Protein AF-X1UAN4-F1 (afdb_monomer_lite)

Radius of gyration: 24.82 Å; chains: 1; bounding box: 58×33×82 Å

Structure (mmCIF, N/CA/C/O backbone):
data_AF-X1UAN4-F1
#
_entry.id   AF-X1UAN4-F1
#
loop_
_atom_site.group_PDB
_atom_site.id
_atom_site.type_symbol
_atom_site.label_atom_id
_atom_site.label_alt_id
_atom_site.label_comp_id
_atom_site.label_asym_id
_atom_site.label_entity_id
_atom_site.label_seq_id
_atom_site.pdbx_PDB_ins_code
_atom_site.Cartn_x
_atom_site.Cartn_y
_atom_site.Cartn_z
_atom_site.occupancy
_atom_site.B_iso_or_equiv
_atom_site.auth_seq_id
_atom_site.auth_comp_id
_atom_site.auth_asym_id
_atom_site.auth_atom_id
_atom_site.pdbx_PDB_model_num
ATOM 1 N N . MET A 1 1 ? 28.404 -13.719 -55.084 1.00 49.31 1 MET A N 1
ATOM 2 C CA . MET A 1 1 ? 27.853 -13.159 -53.829 1.00 49.31 1 MET A CA 1
ATOM 3 C C . MET A 1 1 ? 27.139 -11.864 -54.162 1.00 49.31 1 MET A C 1
ATOM 5 O O . MET A 1 1 ? 27.780 -10.972 -54.701 1.00 49.31 1 MET A O 1
ATOM 9 N N . LYS A 1 2 ? 25.824 -11.769 -53.924 1.00 57.34 2 LYS A N 1
ATOM 10 C CA . LYS A 1 2 ? 25.128 -10.478 -54.009 1.00 57.34 2 LYS A CA 1
ATOM 11 C C . LYS A 1 2 ? 25.763 -9.581 -52.943 1.00 57.34 2 LYS A C 1
ATOM 13 O O . LYS A 1 2 ? 25.776 -9.973 -51.780 1.00 57.34 2 LYS A O 1
ATOM 18 N N . LEU A 1 3 ? 26.373 -8.474 -53.370 1.00 62.84 3 LEU A N 1
ATOM 19 C CA . LEU A 1 3 ? 26.945 -7.443 -52.498 1.00 62.84 3 LEU A CA 1
ATOM 20 C C . LEU A 1 3 ? 25.956 -7.150 -51.352 1.00 62.84 3 LEU A C 1
ATOM 22 O O . LEU A 1 3 ? 24.748 -7.189 -51.623 1.00 62.84 3 LEU A O 1
ATOM 26 N N . PRO A 1 4 ? 26.405 -6.868 -50.109 1.00 64.00 4 PRO A N 1
ATOM 27 C CA . PRO A 1 4 ? 25.492 -6.334 -49.098 1.00 64.00 4 PRO A CA 1
ATOM 28 C C . PRO A 1 4 ? 24.754 -5.170 -49.757 1.00 64.00 4 PRO A C 1
ATOM 30 O O . PRO A 1 4 ? 25.405 -4.312 -50.366 1.00 64.00 4 PRO A O 1
ATOM 33 N N . LYS A 1 5 ? 23.411 -5.200 -49.785 1.00 75.12 5 LYS A N 1
ATOM 34 C CA . LYS A 1 5 ? 22.683 -4.163 -50.522 1.00 75.12 5 LYS A CA 1
ATOM 35 C C . LYS A 1 5 ? 23.107 -2.846 -49.869 1.00 75.12 5 LYS A C 1
ATOM 37 O O . LYS A 1 5 ? 23.223 -2.761 -48.654 1.00 75.12 5 LYS A O 1
ATOM 42 N N . VAL A 1 6 ? 23.453 -1.846 -50.674 1.00 80.62 6 VAL A N 1
ATOM 43 C CA . VAL A 1 6 ? 24.113 -0.599 -50.228 1.00 80.62 6 VAL A CA 1
ATOM 44 C C . VAL A 1 6 ? 23.411 0.045 -49.018 1.00 80.62 6 VAL A C 1
ATOM 46 O O . VAL A 1 6 ? 24.050 0.657 -48.165 1.00 80.62 6 VAL A O 1
ATOM 49 N N . ARG A 1 7 ? 22.098 -0.171 -48.903 1.00 82.12 7 ARG A N 1
ATOM 50 C CA . ARG A 1 7 ? 21.260 0.194 -47.762 1.00 82.12 7 ARG A CA 1
ATOM 51 C C . ARG A 1 7 ? 21.775 -0.351 -46.420 1.00 82.12 7 ARG A C 1
ATOM 53 O O . ARG A 1 7 ? 21.828 0.407 -45.464 1.00 82.12 7 ARG A O 1
ATOM 60 N N . GLU A 1 8 ? 22.177 -1.611 -46.335 1.00 88.94 8 GLU A N 1
ATOM 61 C CA . GLU A 1 8 ? 22.648 -2.268 -45.112 1.00 88.94 8 GLU A CA 1
ATOM 62 C C . GLU A 1 8 ? 23.945 -1.626 -44.611 1.00 88.94 8 GLU A C 1
ATOM 64 O O . GLU A 1 8 ? 24.097 -1.389 -43.415 1.00 88.94 8 GLU A O 1
ATOM 69 N N . LEU A 1 9 ? 24.852 -1.278 -45.530 1.00 88.00 9 LEU A N 1
ATOM 70 C CA . LEU A 1 9 ? 26.097 -0.589 -45.193 1.00 88.00 9 LEU A CA 1
ATOM 71 C C . LEU A 1 9 ? 25.825 0.840 -44.695 1.00 88.00 9 LEU A C 1
ATOM 73 O O . LEU A 1 9 ? 26.432 1.290 -43.727 1.00 88.00 9 LEU A O 1
ATOM 77 N N . ILE A 1 10 ? 24.878 1.538 -45.331 1.00 89.56 10 ILE A N 1
ATOM 78 C CA . ILE A 1 10 ? 24.443 2.878 -44.920 1.00 89.56 10 ILE A CA 1
ATOM 79 C C . ILE A 1 10 ? 23.826 2.847 -43.517 1.00 89.56 10 ILE A C 1
ATOM 81 O O . ILE A 1 10 ? 24.158 3.692 -42.688 1.00 89.56 10 ILE A O 1
ATOM 85 N N . GLU A 1 11 ? 22.949 1.885 -43.227 1.00 89.75 11 GLU A N 1
ATOM 86 C CA . GLU A 1 11 ? 22.344 1.757 -41.898 1.00 89.75 11 GLU A CA 1
ATOM 87 C C . GLU A 1 11 ? 23.377 1.353 -40.837 1.00 89.75 11 GLU A C 1
ATOM 89 O O . GLU A 1 11 ? 23.348 1.894 -39.735 1.00 89.75 11 GLU A O 1
ATOM 94 N N . ALA A 1 12 ? 24.352 0.502 -41.176 1.00 89.31 12 ALA A N 1
ATOM 95 C CA . ALA A 1 12 ? 25.452 0.165 -40.272 1.00 89.31 12 ALA A CA 1
ATOM 96 C C . ALA A 1 12 ? 26.284 1.401 -39.888 1.00 89.31 12 ALA A C 1
ATOM 98 O O . ALA A 1 12 ? 26.552 1.624 -38.707 1.00 89.31 12 ALA A O 1
ATOM 99 N N . ILE A 1 13 ? 26.631 2.248 -40.865 1.00 91.75 13 ILE A N 1
ATOM 100 C CA . ILE A 1 13 ? 27.364 3.498 -40.614 1.00 91.75 13 ILE A CA 1
ATOM 101 C C . ILE A 1 13 ? 26.517 4.469 -39.775 1.00 91.75 13 ILE A C 1
ATOM 103 O O . ILE A 1 13 ? 27.017 5.041 -38.807 1.00 91.75 13 ILE A O 1
ATOM 107 N N . LYS A 1 14 ? 25.224 4.636 -40.089 1.00 90.06 14 LYS A N 1
ATOM 108 C CA . LYS A 1 14 ? 24.318 5.501 -39.309 1.00 90.06 14 LYS A CA 1
ATOM 109 C C . LYS A 1 14 ? 24.182 5.044 -37.857 1.00 90.06 14 LYS A C 1
ATOM 111 O O . LYS A 1 14 ? 24.215 5.886 -36.960 1.00 90.06 14 LYS A O 1
ATOM 116 N N . SER A 1 15 ? 24.029 3.742 -37.624 1.00 90.31 15 SER A N 1
ATOM 117 C CA . SER A 1 15 ? 23.928 3.179 -36.276 1.00 90.31 15 SER A CA 1
ATOM 118 C C . SER A 1 15 ? 25.223 3.347 -35.487 1.00 90.31 15 SER A C 1
ATOM 120 O O . SER A 1 15 ? 25.167 3.654 -34.301 1.00 90.31 15 SER A O 1
ATOM 122 N N . PHE A 1 16 ? 26.385 3.225 -36.138 1.00 90.00 16 PHE A N 1
ATOM 123 C CA . PHE A 1 16 ? 27.673 3.456 -35.481 1.00 90.00 16 PHE A CA 1
ATOM 124 C C . PHE A 1 16 ? 27.826 4.908 -34.998 1.00 90.00 16 PHE A C 1
ATOM 126 O O . PHE A 1 16 ? 28.295 5.142 -33.889 1.00 90.00 16 PHE A O 1
ATOM 133 N N . ILE A 1 17 ? 27.376 5.884 -35.795 1.00 94.19 17 ILE A N 1
ATOM 134 C CA . ILE A 1 17 ? 27.469 7.314 -35.453 1.00 94.19 17 ILE A CA 1
ATOM 135 C C . ILE A 1 17 ? 26.458 7.723 -34.369 1.00 94.19 17 ILE A C 1
ATOM 137 O O . ILE A 1 17 ? 26.787 8.532 -33.507 1.00 94.19 17 ILE A O 1
ATOM 141 N N . LYS A 1 18 ? 25.226 7.192 -34.395 1.00 89.31 18 LYS A N 1
ATOM 142 C CA . LYS A 1 18 ? 24.176 7.555 -33.420 1.00 89.31 18 LYS A CA 1
ATOM 143 C C . LYS A 1 18 ? 24.434 7.035 -32.001 1.00 89.31 18 LYS A C 1
ATOM 145 O O . LYS A 1 18 ? 23.809 7.529 -31.067 1.00 89.31 18 LYS A O 1
ATOM 150 N N . GLY A 1 19 ? 25.349 6.080 -31.840 1.00 86.56 19 GLY A N 1
ATOM 151 C CA . GLY A 1 19 ? 25.615 5.438 -30.558 1.00 86.56 19 GLY A CA 1
ATOM 152 C C . GLY A 1 19 ? 24.525 4.436 -30.151 1.00 86.56 19 GLY A C 1
ATOM 153 O O . GLY A 1 19 ? 23.554 4.216 -30.882 1.00 86.56 19 GLY A O 1
ATOM 154 N N . PRO A 1 20 ? 24.697 3.770 -28.998 1.00 88.19 20 PRO A N 1
ATOM 155 C CA . PRO A 1 20 ? 23.779 2.736 -28.542 1.00 88.19 20 PRO A CA 1
ATOM 156 C C . PRO A 1 20 ? 22.467 3.332 -28.014 1.00 88.19 20 PRO A C 1
ATOM 158 O O . PRO A 1 20 ? 22.453 4.373 -27.366 1.00 88.19 20 PRO A O 1
ATOM 161 N N . TYR A 1 21 ? 21.362 2.618 -28.233 1.00 89.25 21 TYR A N 1
ATOM 162 C CA . TYR A 1 21 ? 20.041 2.961 -27.686 1.00 89.25 21 TYR A CA 1
ATOM 163 C C . TYR A 1 21 ? 19.899 2.631 -26.182 1.00 89.25 21 TYR A C 1
ATOM 165 O O . TYR A 1 21 ? 18.896 2.956 -25.555 1.00 89.25 21 TYR A O 1
ATOM 173 N N . THR A 1 22 ? 20.879 1.944 -25.593 1.00 90.94 22 THR A N 1
ATOM 174 C CA . THR A 1 22 ? 20.830 1.457 -24.209 1.00 90.94 22 THR A CA 1
ATOM 175 C C . THR A 1 22 ? 20.866 2.596 -23.193 1.00 90.94 22 THR A C 1
ATOM 177 O O . THR A 1 22 ? 21.612 3.561 -23.358 1.00 90.94 22 THR A O 1
ATOM 180 N N . SER A 1 23 ? 20.136 2.439 -22.088 1.00 89.81 23 SER A N 1
ATOM 181 C CA . SER A 1 23 ? 20.310 3.287 -20.907 1.00 89.81 23 SER A CA 1
ATOM 182 C C . SER A 1 23 ? 21.621 2.954 -20.181 1.00 89.81 23 SER A C 1
ATOM 184 O O . SER A 1 23 ? 22.236 1.911 -20.405 1.00 89.81 23 SER A O 1
ATOM 186 N N . LYS A 1 24 ? 22.056 3.844 -19.285 1.00 91.88 24 LYS A N 1
ATOM 187 C CA . LYS A 1 24 ? 23.245 3.642 -18.439 1.00 91.88 24 LYS A CA 1
ATOM 188 C C . LYS A 1 24 ? 22.953 2.848 -17.158 1.00 91.88 24 LYS A C 1
ATOM 190 O O . LYS A 1 24 ? 23.762 2.874 -16.231 1.00 91.88 24 LYS A O 1
ATOM 195 N N . PHE A 1 25 ? 21.811 2.171 -17.071 1.00 91.12 25 PHE A N 1
ATOM 196 C CA . PHE A 1 25 ?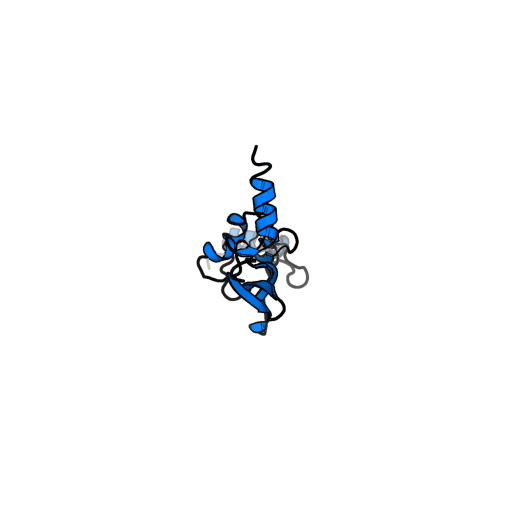 21.478 1.339 -15.918 1.00 91.12 25 PHE A CA 1
ATOM 197 C C . PHE A 1 25 ? 22.530 0.221 -15.754 1.00 91.12 25 PHE A C 1
ATOM 199 O O . PHE A 1 25 ? 22.923 -0.371 -16.763 1.00 91.12 25 PHE A O 1
ATOM 206 N N . PRO A 1 26 ? 23.033 -0.074 -14.539 1.00 92.25 26 PRO A N 1
ATOM 207 C CA . PRO A 1 26 ? 22.602 0.416 -13.221 1.00 92.25 26 PRO A CA 1
ATOM 208 C C . PRO A 1 26 ? 23.345 1.662 -12.700 1.00 92.25 26 PRO A C 1
ATOM 210 O O . PRO A 1 26 ? 23.124 2.076 -11.568 1.00 92.25 26 PRO A O 1
ATOM 213 N N . LYS A 1 27 ? 24.247 2.274 -13.483 1.00 94.19 27 LYS A N 1
ATOM 214 C CA . LYS A 1 27 ? 25.015 3.454 -13.040 1.00 94.19 27 LYS A CA 1
ATOM 215 C C . LYS A 1 27 ? 24.135 4.695 -12.861 1.00 94.19 27 LYS A C 1
ATOM 217 O O . LYS A 1 27 ? 24.381 5.489 -11.960 1.00 94.19 27 LYS A O 1
ATOM 222 N N . GLU A 1 28 ? 23.155 4.876 -13.740 1.00 92.00 28 GLU A N 1
ATOM 223 C CA . GLU A 1 28 ? 22.119 5.904 -13.615 1.00 92.00 28 GLU A CA 1
ATOM 224 C C . GLU A 1 28 ? 20.759 5.200 -13.451 1.00 92.00 28 GLU A C 1
ATOM 226 O O . GLU A 1 28 ? 20.458 4.306 -14.254 1.00 92.00 28 GLU A O 1
ATOM 231 N N . PRO A 1 29 ? 19.954 5.553 -12.428 1.00 89.62 29 PRO A N 1
ATOM 232 C CA . PRO A 1 29 ? 18.659 4.923 -12.203 1.00 89.62 29 PRO A CA 1
ATOM 233 C C . PRO A 1 29 ? 17.672 5.301 -13.308 1.00 89.62 29 PRO A C 1
ATOM 235 O O . PRO A 1 29 ? 17.729 6.393 -13.882 1.00 89.62 29 PRO A O 1
ATOM 238 N N . HIS A 1 30 ? 16.738 4.400 -13.600 1.00 89.62 30 HIS A N 1
ATOM 239 C CA . HIS A 1 30 ? 15.655 4.701 -14.526 1.00 89.62 30 HIS A CA 1
ATOM 240 C C . HIS A 1 30 ? 14.540 5.488 -13.824 1.00 89.62 30 HIS A C 1
ATOM 242 O O . HIS A 1 30 ? 13.984 5.049 -12.819 1.00 89.62 30 HIS A O 1
ATOM 248 N N . THR A 1 31 ? 14.181 6.643 -14.383 1.00 91.06 31 THR A N 1
ATOM 249 C CA . THR A 1 31 ? 13.012 7.416 -13.952 1.00 91.06 31 THR A CA 1
ATOM 250 C C . THR A 1 31 ? 11.754 6.863 -14.615 1.00 91.06 31 THR A C 1
ATOM 252 O O . THR A 1 31 ? 11.565 7.042 -15.822 1.00 91.06 31 THR A O 1
ATOM 255 N N . ALA A 1 32 ? 10.892 6.212 -13.832 1.00 92.25 32 ALA A N 1
ATOM 256 C CA . ALA A 1 32 ? 9.599 5.745 -14.319 1.00 92.25 32 ALA A CA 1
ATOM 257 C C . ALA A 1 32 ? 8.693 6.925 -14.723 1.00 92.25 32 ALA A C 1
ATOM 259 O O . ALA A 1 32 ? 8.864 8.062 -14.274 1.00 92.25 32 ALA A O 1
ATOM 260 N N . HIS A 1 33 ? 7.716 6.657 -15.590 1.00 94.25 33 HIS A N 1
ATOM 261 C CA . HIS A 1 33 ? 6.720 7.654 -15.983 1.00 94.25 33 HIS A CA 1
ATOM 262 C C . HIS A 1 33 ? 5.876 8.090 -14.763 1.00 94.25 33 HIS A C 1
ATOM 264 O O . HIS A 1 33 ? 5.583 7.243 -13.927 1.00 94.25 33 HIS A O 1
ATOM 270 N N . PRO A 1 34 ? 5.390 9.345 -14.664 1.00 92.50 34 PRO A N 1
ATOM 271 C CA . PRO A 1 34 ? 4.620 9.811 -13.499 1.00 92.50 34 PRO A CA 1
ATOM 272 C C . PRO A 1 34 ? 3.349 9.015 -13.157 1.00 92.50 34 PRO A C 1
ATOM 274 O O . PRO A 1 34 ? 2.898 9.057 -12.021 1.00 92.50 34 PRO A O 1
ATOM 277 N N . ASN A 1 35 ? 2.776 8.318 -14.143 1.00 92.50 35 ASN A N 1
ATOM 278 C CA . ASN A 1 35 ? 1.586 7.465 -13.994 1.00 92.50 35 ASN A CA 1
ATOM 279 C C . ASN A 1 35 ? 1.938 5.967 -13.946 1.00 92.50 35 ASN A C 1
ATOM 281 O O . ASN A 1 35 ? 1.108 5.122 -14.288 1.00 92.50 35 ASN A O 1
ATOM 285 N N . PHE A 1 36 ? 3.195 5.637 -13.657 1.00 95.44 36 PHE A N 1
ATOM 286 C CA . PHE A 1 36 ? 3.617 4.257 -13.487 1.00 95.44 36 PHE A CA 1
ATOM 287 C C . PHE A 1 36 ? 2.916 3.635 -12.274 1.00 95.44 36 PHE A C 1
ATOM 289 O O . PHE A 1 36 ? 2.545 4.325 -11.329 1.00 95.44 36 PHE A O 1
ATOM 296 N N . ARG A 1 37 ? 2.700 2.320 -12.331 1.00 96.00 37 ARG A N 1
ATOM 297 C CA . ARG A 1 37 ? 2.042 1.557 -11.270 1.00 96.00 37 ARG A CA 1
ATOM 298 C C . ARG A 1 37 ? 3.085 0.710 -10.548 1.00 96.00 37 ARG A C 1
ATOM 300 O O . ARG A 1 37 ? 3.289 -0.444 -10.915 1.00 96.00 37 ARG A O 1
ATOM 307 N N . GLY A 1 38 ? 3.790 1.322 -9.601 1.00 94.88 38 GLY A N 1
ATOM 308 C CA . GLY A 1 38 ? 4.781 0.665 -8.749 1.00 94.88 38 GLY A CA 1
ATOM 309 C C . GLY A 1 38 ? 4.189 0.184 -7.431 1.00 94.88 38 GLY A C 1
ATOM 310 O O . GLY A 1 38 ? 2.993 -0.101 -7.350 1.00 94.88 38 GLY A O 1
ATOM 311 N N . GLN A 1 39 ? 5.028 0.092 -6.400 1.00 95.25 39 GLN A N 1
ATOM 312 C CA . GLN A 1 39 ? 4.611 -0.310 -5.057 1.00 95.25 39 GLN A CA 1
ATOM 313 C C . GLN A 1 39 ? 3.420 0.536 -4.566 1.00 95.25 39 GLN A C 1
ATOM 315 O O . GLN A 1 39 ? 3.491 1.764 -4.562 1.00 95.25 39 GLN A O 1
ATOM 320 N N . PRO A 1 40 ? 2.301 -0.087 -4.163 1.00 95.81 40 PRO A N 1
ATOM 321 C CA . PRO A 1 40 ? 1.242 0.607 -3.449 1.00 95.81 40 PRO A CA 1
ATOM 322 C C . PRO A 1 40 ? 1.739 1.027 -2.067 1.00 95.81 40 PRO A C 1
ATOM 324 O O . PRO A 1 40 ? 2.043 0.156 -1.263 1.00 95.81 40 PRO A O 1
ATOM 327 N N . GLU A 1 41 ? 1.761 2.328 -1.798 1.00 95.44 41 GLU A N 1
ATOM 328 C CA . GLU A 1 41 ? 2.177 2.909 -0.521 1.00 95.44 41 GLU A CA 1
ATOM 329 C C . GLU A 1 41 ? 0.970 3.448 0.254 1.00 95.44 41 GLU A C 1
ATOM 331 O O . GLU A 1 41 ? 0.107 4.149 -0.298 1.00 95.44 41 GLU A O 1
ATOM 336 N N . PHE A 1 42 ? 0.905 3.155 1.552 1.00 96.25 42 PHE A N 1
ATOM 337 C CA . PHE A 1 42 ? -0.116 3.706 2.438 1.00 96.25 42 PHE A CA 1
ATOM 338 C C . PHE A 1 42 ? 0.271 5.092 2.952 1.00 96.25 42 PHE A C 1
ATOM 340 O O . PHE A 1 42 ? 1.371 5.327 3.446 1.00 96.25 42 PHE A O 1
ATOM 347 N N . ASN A 1 43 ? -0.691 6.014 2.948 1.00 96.06 43 ASN A N 1
ATOM 348 C CA . ASN A 1 43 ? -0.526 7.303 3.606 1.00 96.06 43 ASN A CA 1
ATOM 349 C C . ASN A 1 43 ? -1.160 7.267 5.004 1.00 96.06 43 ASN A C 1
ATOM 351 O O . ASN A 1 43 ? -2.388 7.219 5.129 1.00 96.06 43 ASN A O 1
ATOM 355 N N . GLN A 1 44 ? -0.330 7.331 6.050 1.00 93.69 44 GLN A N 1
ATOM 356 C CA . GLN A 1 44 ? -0.783 7.260 7.443 1.00 93.69 44 GLN A CA 1
ATOM 357 C C . GLN A 1 44 ? -1.812 8.339 7.796 1.00 93.69 44 GLN A C 1
ATOM 359 O O . GLN A 1 44 ? -2.769 8.047 8.509 1.00 93.69 44 GLN A O 1
ATOM 364 N N . ASP A 1 45 ? -1.662 9.557 7.283 1.00 93.62 45 ASP A N 1
ATOM 365 C CA . ASP A 1 45 ? -2.518 10.689 7.653 1.00 93.62 45 ASP A CA 1
ATOM 366 C C . ASP A 1 45 ? -3.840 10.707 6.880 1.00 93.62 45 ASP A C 1
ATOM 368 O O . ASP A 1 45 ? -4.840 11.250 7.345 1.00 93.62 45 ASP A O 1
ATOM 372 N N . ARG A 1 46 ? -3.856 10.127 5.675 1.00 95.31 46 ARG A N 1
ATOM 373 C CA . ARG A 1 46 ? -5.023 10.140 4.779 1.00 95.31 46 ARG A CA 1
ATOM 374 C C . ARG A 1 46 ? -5.833 8.854 4.825 1.00 95.31 46 ARG A C 1
ATOM 376 O O . ARG A 1 46 ? -7.035 8.892 4.580 1.00 95.31 46 ARG A O 1
ATOM 383 N N . CYS A 1 47 ? -5.208 7.713 5.100 1.00 96.56 47 CYS A N 1
ATOM 384 C CA . CYS A 1 47 ? -5.913 6.441 5.173 1.00 96.56 47 CYS A CA 1
ATOM 385 C C . CYS A 1 47 ? -6.887 6.440 6.357 1.00 96.56 47 CYS A C 1
ATOM 387 O O . CYS A 1 47 ? -6.490 6.666 7.496 1.00 96.56 47 CYS A O 1
ATOM 389 N N . VAL A 1 48 ? -8.158 6.133 6.101 1.00 96.06 48 VAL A N 1
ATOM 390 C CA . VAL A 1 48 ? -9.200 6.089 7.143 1.00 96.06 48 VAL A CA 1
ATOM 391 C C . VAL A 1 48 ? -9.479 4.678 7.669 1.00 96.06 48 VAL A C 1
ATOM 393 O O . VAL A 1 48 ? -10.235 4.515 8.618 1.00 96.06 48 VAL A O 1
ATOM 396 N N . GLY A 1 49 ? -8.880 3.641 7.076 1.00 95.75 49 GLY A N 1
ATOM 397 C CA . GLY A 1 49 ? -9.058 2.251 7.512 1.00 95.75 49 GLY A CA 1
ATOM 398 C C . GLY A 1 49 ? -10.410 1.616 7.146 1.00 95.75 49 GLY A C 1
ATOM 399 O O . GLY A 1 49 ? -10.870 0.700 7.830 1.00 95.75 49 GLY A O 1
ATOM 400 N N . CYS A 1 50 ? -11.053 2.089 6.070 1.00 95.56 50 CYS A N 1
ATOM 401 C CA . CYS A 1 50 ? -12.376 1.627 5.623 1.00 95.56 50 CYS A CA 1
AT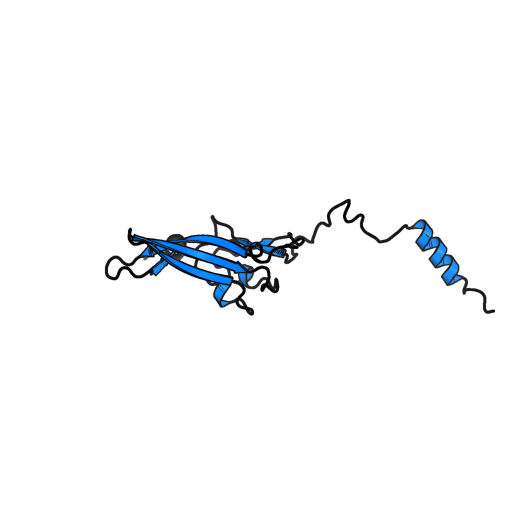OM 402 C C . CYS A 1 50 ? -12.392 0.252 4.933 1.00 95.56 50 CYS A C 1
ATOM 404 O O . CYS A 1 50 ? -13.471 -0.282 4.713 1.00 95.56 50 CYS A O 1
ATOM 406 N N . LEU A 1 51 ? -11.224 -0.301 4.580 1.00 96.12 51 LEU A N 1
ATOM 407 C CA . LEU A 1 51 ? -11.054 -1.588 3.884 1.00 96.12 51 LEU A CA 1
ATOM 408 C C . LEU A 1 51 ? -11.604 -1.676 2.452 1.00 96.12 51 LEU A C 1
ATOM 410 O O . LEU A 1 51 ? -11.538 -2.744 1.853 1.00 96.12 51 LEU A O 1
ATOM 414 N N . ALA A 1 52 ? -12.026 -0.564 1.843 1.00 96.50 52 ALA A N 1
ATOM 415 C CA . ALA A 1 52 ? -12.448 -0.555 0.437 1.00 96.50 52 ALA A CA 1
ATOM 416 C C . ALA A 1 52 ? -11.373 -1.135 -0.504 1.00 96.50 52 ALA A C 1
ATOM 418 O O . ALA A 1 52 ? -11.689 -1.884 -1.420 1.00 96.50 52 ALA A O 1
ATOM 419 N N . CYS A 1 53 ? -10.093 -0.850 -0.243 1.00 96.88 53 CYS A N 1
ATOM 420 C CA . CYS A 1 53 ? -8.976 -1.394 -1.017 1.00 96.88 53 CYS A CA 1
ATOM 421 C C . CYS A 1 53 ? -8.816 -2.921 -0.895 1.00 96.88 53 CYS A C 1
ATOM 423 O O . CYS A 1 53 ? -8.345 -3.542 -1.845 1.00 96.88 53 CYS A O 1
ATOM 425 N N . SER A 1 54 ? -9.195 -3.513 0.243 1.00 96.88 54 SER A N 1
ATOM 426 C CA . SER A 1 54 ? -9.166 -4.966 0.455 1.00 96.88 54 SER A CA 1
ATOM 427 C C . SER A 1 54 ? -10.256 -5.642 -0.375 1.00 96.88 54 SER A C 1
ATOM 429 O O . SER A 1 54 ? -9.961 -6.553 -1.142 1.00 96.88 54 SER A O 1
ATOM 431 N N . GLU A 1 55 ? -11.477 -5.104 -0.324 1.00 97.06 55 GLU A N 1
ATOM 432 C CA . GLU A 1 55 ? -12.643 -5.660 -1.022 1.00 97.06 55 GLU A CA 1
ATOM 433 C C . GLU A 1 55 ? -12.516 -5.621 -2.550 1.00 97.06 55 GLU A C 1
ATOM 435 O O . GLU A 1 55 ? -12.924 -6.556 -3.233 1.00 97.06 55 GLU A O 1
ATOM 440 N N . VAL A 1 56 ? -11.937 -4.554 -3.114 1.00 97.62 56 VAL A N 1
ATOM 441 C CA . VAL A 1 56 ? -11.775 -4.446 -4.576 1.00 97.62 56 VAL A CA 1
ATOM 442 C C . VAL A 1 56 ? -10.575 -5.222 -5.114 1.00 97.62 56 VAL A C 1
ATOM 444 O O . VAL A 1 56 ? -10.395 -5.299 -6.328 1.00 97.62 56 VAL A O 1
ATOM 447 N N . CYS A 1 57 ? -9.706 -5.751 -4.246 1.00 97.69 57 CYS A N 1
ATOM 448 C CA . CYS A 1 57 ? -8.474 -6.388 -4.685 1.00 97.69 57 CYS A CA 1
ATOM 449 C C . CYS A 1 57 ? -8.783 -7.712 -5.411 1.00 97.69 57 CYS A C 1
ATOM 451 O O . CYS A 1 57 ? -9.208 -8.671 -4.766 1.00 97.69 57 CYS A O 1
ATOM 453 N N . PRO A 1 58 ? -8.494 -7.840 -6.721 1.00 97.38 58 PRO A N 1
ATOM 454 C CA . PRO A 1 58 ? -8.888 -9.025 -7.491 1.00 97.38 58 PRO A CA 1
ATOM 455 C C . PRO A 1 58 ? -8.128 -10.298 -7.089 1.00 97.38 58 PRO A C 1
ATOM 457 O O . PRO A 1 58 ? -8.559 -11.402 -7.409 1.00 97.38 58 PRO A O 1
ATOM 460 N N . VAL A 1 59 ? -6.984 -10.144 -6.418 1.00 97.50 59 VAL A N 1
ATOM 461 C CA . VAL A 1 59 ? -6.089 -11.241 -6.016 1.00 97.50 59 VAL A CA 1
ATOM 462 C C . VAL A 1 59 ? -5.976 -11.399 -4.497 1.00 97.50 59 VAL A C 1
ATOM 464 O O . VAL A 1 59 ? -5.216 -12.244 -4.038 1.00 97.50 59 VAL A O 1
ATOM 467 N N . GLY A 1 60 ? -6.695 -10.588 -3.711 1.00 96.50 60 GLY A N 1
ATOM 468 C CA . GLY A 1 60 ? -6.630 -10.643 -2.245 1.00 96.50 60 GLY A CA 1
ATOM 469 C C . GLY A 1 60 ? -5.256 -10.286 -1.658 1.00 96.50 60 GLY A C 1
ATOM 470 O O . GLY A 1 60 ? -4.881 -10.803 -0.613 1.00 96.50 60 GLY A O 1
ATOM 471 N N . ALA A 1 61 ? -4.488 -9.416 -2.322 1.00 97.31 61 ALA A N 1
ATOM 472 C CA . ALA A 1 61 ? -3.170 -8.980 -1.850 1.00 97.31 61 ALA A CA 1
ATOM 473 C C . ALA A 1 61 ? -3.231 -7.972 -0.686 1.00 97.31 61 ALA A C 1
ATOM 475 O O . ALA A 1 61 ? -2.195 -7.651 -0.114 1.00 97.31 61 ALA A O 1
ATOM 476 N N . ILE A 1 62 ? -4.410 -7.447 -0.342 1.00 97.19 62 ILE A N 1
ATOM 477 C CA . ILE A 1 62 ? -4.603 -6.565 0.815 1.00 97.19 62 ILE A CA 1
ATOM 478 C C . ILE A 1 62 ? -5.494 -7.278 1.826 1.00 97.19 62 ILE A C 1
ATOM 480 O O . ILE A 1 62 ? -6.655 -7.556 1.531 1.00 97.19 62 ILE A O 1
ATOM 484 N N . ASP A 1 63 ? -4.965 -7.505 3.021 1.00 95.94 63 ASP A N 1
ATOM 485 C CA . ASP A 1 63 ? -5.644 -8.163 4.136 1.00 95.94 63 ASP A CA 1
ATOM 486 C C . ASP A 1 63 ? -5.668 -7.248 5.369 1.00 95.94 63 ASP A C 1
ATOM 488 O O . ASP A 1 63 ? -5.010 -6.204 5.412 1.00 95.94 63 ASP A O 1
ATOM 492 N N . HIS A 1 64 ? -6.436 -7.616 6.390 1.00 95.69 64 HIS A N 1
ATOM 493 C CA . HIS A 1 64 ? -6.498 -6.874 7.638 1.00 95.69 64 HIS A CA 1
ATOM 494 C C . HIS A 1 64 ? -6.675 -7.775 8.859 1.00 95.69 64 HIS A C 1
ATOM 496 O O . HIS A 1 64 ? -7.236 -8.865 8.799 1.00 95.69 64 HIS A O 1
ATOM 502 N N . LYS A 1 65 ? -6.202 -7.292 10.010 1.00 95.06 65 LYS A N 1
ATOM 503 C CA . LYS A 1 65 ? -6.364 -7.952 11.307 1.00 95.06 65 LYS A CA 1
ATOM 504 C C . LYS A 1 65 ? -6.800 -6.947 12.354 1.00 95.06 65 LYS A C 1
ATOM 506 O O . LYS A 1 65 ? -6.115 -5.951 12.580 1.00 95.06 65 LYS A O 1
ATOM 511 N N . ASP A 1 66 ? -7.901 -7.261 13.022 1.00 94.25 66 ASP A N 1
ATOM 512 C CA . ASP A 1 66 ? -8.395 -6.496 14.159 1.00 94.25 66 ASP A CA 1
ATOM 513 C C . ASP A 1 66 ? -7.898 -7.143 15.450 1.00 94.25 66 ASP A C 1
ATOM 515 O O . ASP A 1 66 ? -8.171 -8.309 15.733 1.00 94.25 66 ASP A O 1
ATOM 519 N N . ILE A 1 67 ? -7.139 -6.377 16.223 1.00 92.69 67 ILE A N 1
ATOM 520 C CA . ILE A 1 67 ? -6.557 -6.786 17.496 1.00 92.69 67 ILE A CA 1
ATOM 521 C C . ILE A 1 67 ? -7.233 -5.964 18.584 1.00 92.69 67 ILE A C 1
ATOM 523 O O . ILE A 1 67 ? -7.243 -4.734 18.524 1.00 92.69 67 ILE A O 1
ATOM 527 N N . VAL A 1 68 ? -7.805 -6.649 19.571 1.00 89.62 68 VAL A N 1
ATOM 528 C CA . VAL A 1 68 ? -8.412 -6.031 20.752 1.00 89.62 68 VAL A CA 1
ATOM 529 C C . VAL A 1 68 ? -7.636 -6.503 21.974 1.00 89.62 68 VAL A C 1
ATOM 531 O O . VAL A 1 68 ? -7.654 -7.687 22.310 1.00 89.62 68 VAL A O 1
ATOM 534 N N . ASP A 1 69 ? -6.942 -5.576 22.624 1.00 86.31 69 ASP A N 1
ATOM 535 C CA . ASP A 1 69 ? -6.210 -5.831 23.856 1.00 86.31 69 ASP A CA 1
ATOM 536 C C . ASP A 1 69 ? -7.164 -5.928 25.051 1.00 86.31 69 ASP A C 1
ATOM 538 O O . ASP A 1 69 ? -8.221 -5.295 25.102 1.00 86.31 69 ASP A O 1
ATOM 542 N N . GLN A 1 70 ? -6.726 -6.642 26.090 1.00 76.25 70 GLN A N 1
ATOM 543 C CA . GLN A 1 70 ? -7.454 -6.766 27.362 1.00 76.25 70 GLN A CA 1
ATOM 544 C C . GLN A 1 70 ? -7.655 -5.416 28.074 1.00 76.25 70 GLN A C 1
ATOM 546 O O . GLN A 1 70 ? -8.580 -5.269 28.867 1.00 76.25 70 GLN A O 1
ATOM 551 N N . ASN A 1 71 ? -6.825 -4.419 27.754 1.00 77.00 71 ASN A N 1
ATOM 552 C CA . ASN A 1 71 ? -6.896 -3.064 28.305 1.00 77.00 71 ASN A CA 1
ATOM 553 C C . ASN A 1 71 ? -7.880 -2.147 27.550 1.00 77.00 71 ASN A C 1
ATOM 555 O O . ASN A 1 71 ? -7.916 -0.949 27.816 1.00 77.00 71 ASN A O 1
ATOM 559 N N . GLY A 1 72 ? -8.647 -2.676 26.587 1.00 75.38 72 GLY A N 1
ATOM 560 C CA . GLY A 1 72 ? -9.622 -1.909 25.802 1.00 75.38 72 GLY A CA 1
ATOM 561 C C . GLY A 1 72 ? -9.028 -1.131 24.622 1.00 75.38 72 GLY A C 1
ATOM 562 O O . GLY A 1 72 ? -9.760 -0.437 23.918 1.00 75.38 72 GLY A O 1
ATOM 563 N N . ASN A 1 73 ? -7.724 -1.264 24.366 1.00 83.62 73 ASN A N 1
ATOM 564 C CA . ASN A 1 73 ? -7.107 -0.734 23.154 1.00 83.62 73 ASN A CA 1
ATOM 565 C C . ASN A 1 73 ? -7.438 -1.653 21.982 1.00 83.62 73 ASN A C 1
ATOM 567 O O . ASN A 1 73 ? -7.163 -2.848 22.031 1.00 83.62 73 ASN A O 1
ATOM 571 N N . ALA A 1 74 ? -8.007 -1.097 20.919 1.00 91.44 74 ALA A N 1
ATOM 572 C CA . ALA A 1 74 ? -8.298 -1.842 19.708 1.00 91.44 74 ALA A CA 1
ATOM 573 C C . ALA A 1 74 ? -7.598 -1.198 18.516 1.00 91.44 74 ALA A C 1
ATOM 575 O O . ALA A 1 74 ? -7.632 0.023 18.336 1.00 91.44 74 ALA A O 1
ATOM 576 N N . LYS A 1 75 ? -6.957 -2.023 17.693 1.00 94.56 75 LYS A N 1
ATOM 577 C CA . LYS A 1 75 ? -6.221 -1.597 16.507 1.00 94.56 75 LYS A CA 1
ATOM 578 C C . LYS A 1 75 ? -6.541 -2.503 15.332 1.00 94.56 75 LYS A C 1
ATOM 580 O O . LYS A 1 75 ? -6.641 -3.715 15.481 1.00 94.56 75 LYS A O 1
ATOM 585 N N . ARG A 1 76 ? -6.644 -1.902 14.156 1.00 95.06 76 ARG A N 1
ATOM 586 C CA . ARG A 1 76 ? -6.698 -2.577 12.866 1.00 95.06 76 ARG A CA 1
ATOM 587 C C . ARG A 1 76 ? -5.343 -2.445 12.198 1.00 95.06 76 ARG A C 1
ATOM 589 O O . ARG A 1 76 ? -4.868 -1.328 12.000 1.00 95.06 76 ARG A O 1
ATOM 596 N N . ILE A 1 77 ? -4.749 -3.571 11.840 1.00 96.06 77 ILE A N 1
ATOM 597 C CA . ILE A 1 77 ? -3.546 -3.632 11.013 1.00 96.06 77 ILE A CA 1
ATOM 598 C C . ILE A 1 77 ? -3.995 -3.998 9.608 1.00 96.06 77 ILE A C 1
ATOM 600 O O . ILE A 1 77 ? -4.554 -5.073 9.418 1.00 96.06 77 ILE A O 1
ATOM 604 N N . ILE A 1 78 ? -3.768 -3.119 8.639 1.00 96.44 78 ILE A N 1
ATOM 605 C CA . ILE A 1 78 ? -3.981 -3.415 7.219 1.00 96.44 78 ILE A CA 1
ATOM 606 C C . ILE A 1 78 ? -2.623 -3.773 6.635 1.00 96.44 78 ILE A C 1
ATOM 608 O O . ILE A 1 78 ? -1.634 -3.096 6.917 1.00 96.44 78 ILE A O 1
ATOM 612 N N . ILE A 1 79 ? -2.577 -4.855 5.868 1.00 96.50 79 ILE A N 1
ATOM 613 C CA . ILE A 1 79 ? -1.358 -5.446 5.328 1.00 96.50 79 ILE A CA 1
ATOM 614 C C . ILE A 1 79 ? -1.514 -5.527 3.815 1.00 96.50 79 ILE A C 1
ATOM 616 O O . ILE A 1 79 ? -2.503 -6.063 3.323 1.00 96.50 79 ILE A O 1
ATOM 620 N N . HIS A 1 80 ? -0.539 -5.009 3.082 1.00 96.62 80 HIS A N 1
ATOM 621 C CA . HIS A 1 80 ? -0.408 -5.196 1.646 1.00 96.62 80 HIS A CA 1
ATOM 622 C C . HIS A 1 80 ? 0.748 -6.159 1.368 1.00 96.62 80 HIS A C 1
ATOM 624 O O . HIS A 1 80 ? 1.868 -5.932 1.815 1.00 96.62 80 HIS A O 1
ATOM 630 N N . TYR A 1 81 ? 0.466 -7.224 0.626 1.00 96.19 81 TYR A N 1
ATOM 631 C CA . TYR A 1 81 ? 1.405 -8.266 0.235 1.00 96.19 81 TYR A CA 1
ATOM 632 C C . TYR A 1 81 ? 1.929 -8.006 -1.182 1.00 96.19 81 TYR A C 1
ATOM 634 O O . TYR A 1 81 ? 1.281 -8.346 -2.177 1.00 96.19 81 TYR A O 1
ATOM 642 N N . THR A 1 82 ? 3.123 -7.421 -1.283 1.00 95.19 82 THR A N 1
ATOM 643 C CA . THR A 1 82 ? 3.772 -7.085 -2.561 1.00 95.19 82 THR A CA 1
ATOM 644 C C . THR A 1 82 ? 4.062 -8.318 -3.415 1.00 95.19 82 THR A C 1
ATOM 646 O O . THR A 1 82 ? 4.011 -8.237 -4.637 1.00 95.19 82 THR A O 1
ATOM 649 N N . ASP A 1 83 ? 4.319 -9.474 -2.802 1.00 94.00 83 ASP A N 1
ATOM 650 C CA . ASP A 1 83 ? 4.569 -10.740 -3.505 1.00 94.00 83 ASP A CA 1
ATOM 651 C C . ASP A 1 83 ? 3.328 -11.309 -4.215 1.00 94.00 83 ASP A C 1
ATOM 653 O O . ASP A 1 83 ? 3.459 -12.084 -5.160 1.00 94.00 83 ASP A O 1
ATOM 657 N N . THR A 1 84 ? 2.131 -10.932 -3.760 1.00 94.75 84 THR A N 1
ATOM 658 C CA . THR A 1 84 ? 0.846 -11.391 -4.313 1.00 94.75 84 THR A CA 1
ATOM 659 C C . THR A 1 84 ? 0.207 -10.337 -5.223 1.00 94.75 84 THR A C 1
ATOM 661 O O . THR A 1 84 ? -0.600 -10.657 -6.096 1.00 94.75 84 THR A O 1
ATOM 664 N N . CYS A 1 85 ? 0.553 -9.064 -5.030 1.00 96.56 85 CYS A N 1
ATOM 665 C CA . CYS A 1 85 ? -0.016 -7.944 -5.763 1.00 96.56 85 CYS A CA 1
ATOM 666 C C . CYS A 1 85 ? 0.306 -7.987 -7.266 1.00 96.56 85 CYS A C 1
ATOM 668 O O . CYS A 1 85 ? 1.433 -8.237 -7.680 1.00 96.56 85 CYS A O 1
ATOM 670 N N . ILE A 1 86 ? -0.696 -7.672 -8.094 1.00 97.06 86 ILE A N 1
ATOM 671 C CA . ILE A 1 86 ? -0.558 -7.566 -9.559 1.00 97.06 86 ILE A CA 1
ATOM 672 C C . ILE A 1 86 ? -0.433 -6.115 -10.053 1.00 97.06 86 ILE A C 1
ATOM 674 O O . ILE A 1 86 ? -0.540 -5.864 -11.250 1.00 97.06 86 ILE A O 1
ATOM 678 N N . PHE A 1 87 ? -0.276 -5.150 -9.137 1.00 96.94 87 PHE A N 1
ATOM 679 C CA . PHE A 1 87 ? -0.089 -3.718 -9.427 1.00 96.94 87 PHE A CA 1
ATOM 680 C C . PHE A 1 87 ? -1.166 -3.108 -10.349 1.00 96.94 87 PHE A C 1
ATOM 682 O O . PHE A 1 87 ? -0.913 -2.213 -11.157 1.00 96.94 87 PHE A O 1
ATOM 689 N N . CYS A 1 88 ? -2.408 -3.590 -10.226 1.00 97.00 88 CYS A N 1
ATOM 690 C CA . CYS A 1 88 ? -3.518 -3.150 -11.074 1.00 97.00 88 CYS A CA 1
ATOM 691 C C . CYS A 1 88 ? -3.988 -1.717 -10.776 1.00 97.00 88 CYS A C 1
ATOM 693 O O . CYS A 1 88 ? -4.457 -1.052 -11.693 1.00 97.00 88 CYS A O 1
ATOM 695 N N . GLY A 1 89 ? -3.837 -1.218 -9.545 1.00 96.00 89 GLY A N 1
ATOM 696 C CA . GLY A 1 89 ? -4.245 0.139 -9.150 1.00 96.00 89 GLY A CA 1
ATOM 697 C C . GLY A 1 89 ? -5.708 0.310 -8.737 1.00 96.00 89 GLY A C 1
ATOM 698 O O . GLY A 1 89 ? -6.117 1.427 -8.431 1.00 96.00 89 GLY A O 1
ATOM 699 N N . GLU A 1 90 ? -6.485 -0.772 -8.656 1.00 97.25 90 GLU A N 1
ATOM 700 C CA . GLU A 1 90 ? -7.875 -0.713 -8.173 1.00 97.25 90 GLU A CA 1
ATOM 701 C C . GLU A 1 90 ? -7.970 -0.195 -6.730 1.00 97.25 90 GLU A C 1
ATOM 703 O O . GLU A 1 90 ? -8.911 0.507 -6.371 1.00 97.25 90 GLU A O 1
ATOM 708 N N . CYS A 1 91 ? -6.957 -0.467 -5.900 1.00 97.06 91 CYS A N 1
ATOM 709 C CA . CYS A 1 91 ? -6.901 0.023 -4.525 1.00 97.06 91 CYS A CA 1
ATOM 710 C C . CYS A 1 91 ? -6.824 1.559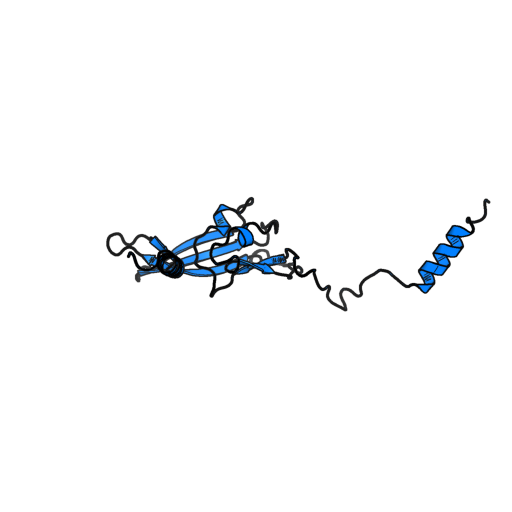 -4.428 1.00 97.06 91 CYS A C 1
ATOM 712 O O . CYS A 1 91 ? -7.485 2.141 -3.568 1.00 97.06 91 CYS A O 1
ATOM 714 N N . GLU A 1 92 ? -6.059 2.215 -5.308 1.00 96.94 92 GLU A N 1
ATOM 715 C CA . GLU A 1 92 ? -5.976 3.681 -5.395 1.00 96.94 92 GLU A CA 1
ATOM 716 C C . GLU A 1 92 ? -7.301 4.258 -5.917 1.00 96.94 92 GLU A C 1
ATOM 718 O O . GLU A 1 92 ? -7.856 5.197 -5.339 1.00 96.94 92 GLU A O 1
ATOM 723 N N . ALA A 1 93 ? -7.866 3.641 -6.960 1.00 96.62 93 ALA A N 1
ATOM 724 C CA . ALA A 1 93 ? -9.133 4.062 -7.551 1.00 96.62 93 ALA A CA 1
ATOM 725 C C . ALA A 1 93 ? -10.314 3.952 -6.569 1.00 96.62 93 ALA A C 1
ATOM 727 O O . ALA A 1 93 ? -11.144 4.855 -6.505 1.00 96.62 93 ALA A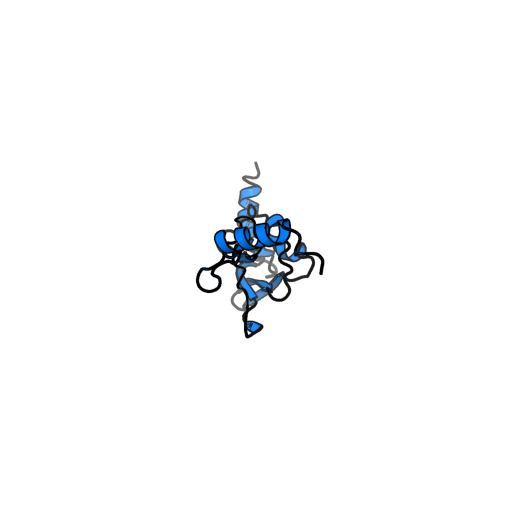 O 1
ATOM 728 N N . ALA A 1 94 ? -10.374 2.898 -5.755 1.00 97.06 94 ALA A N 1
ATOM 729 C CA . ALA A 1 94 ? -11.455 2.681 -4.793 1.00 97.06 94 ALA A CA 1
ATOM 730 C C . ALA A 1 94 ? -11.303 3.470 -3.479 1.00 97.06 94 ALA A C 1
ATOM 732 O O . ALA A 1 94 ? -12.188 3.434 -2.620 1.00 97.06 94 ALA A O 1
ATOM 733 N N . CYS A 1 95 ? -10.178 4.156 -3.267 1.00 96.81 95 CYS A N 1
ATOM 734 C CA . CYS A 1 95 ? -9.908 4.818 -1.999 1.00 96.81 95 CYS A CA 1
ATOM 735 C C . CYS A 1 95 ? -10.811 6.049 -1.786 1.00 96.81 95 CYS A C 1
ATOM 737 O O . CYS A 1 95 ? -10.666 7.080 -2.442 1.00 96.81 95 CYS A O 1
ATOM 739 N N . ILE A 1 96 ? -11.688 5.963 -0.780 1.00 95.25 96 ILE A N 1
ATOM 740 C CA . ILE A 1 96 ? -12.667 7.011 -0.428 1.00 95.25 96 ILE A CA 1
ATOM 741 C C . ILE A 1 96 ? -12.040 8.294 0.142 1.00 95.25 96 ILE A C 1
ATOM 743 O O . ILE A 1 96 ? -12.692 9.334 0.198 1.00 95.25 96 ILE A O 1
ATOM 747 N N . ALA A 1 97 ? -10.774 8.237 0.563 1.00 93.88 97 ALA A N 1
ATOM 748 C CA . ALA A 1 97 ? -10.014 9.386 1.050 1.00 93.88 97 ALA A CA 1
ATOM 749 C C . ALA A 1 97 ? -9.373 10.158 -0.120 1.00 93.88 97 ALA A C 1
ATOM 751 O O . ALA A 1 97 ? -8.156 10.348 -0.157 1.00 93.88 97 ALA A O 1
ATOM 752 N N . ASP A 1 98 ? -10.190 10.544 -1.103 1.00 92.62 98 ASP A N 1
ATOM 753 C CA . ASP A 1 98 ? -9.791 11.267 -2.320 1.00 92.62 98 ASP A CA 1
ATOM 754 C C . ASP A 1 98 ? -8.627 10.607 -3.091 1.00 92.62 98 ASP A C 1
ATOM 756 O O . ASP A 1 98 ? -7.720 11.304 -3.553 1.00 92.62 98 ASP A O 1
ATOM 760 N N . HIS A 1 99 ? -8.602 9.271 -3.191 1.00 94.00 99 HIS A N 1
ATOM 761 C CA . HIS A 1 99 ? -7.515 8.505 -3.831 1.00 94.00 99 HIS A CA 1
ATOM 762 C C . HIS A 1 99 ? -6.125 8.671 -3.183 1.00 94.00 99 HIS A C 1
ATOM 764 O O . HIS A 1 99 ? -5.104 8.410 -3.812 1.00 94.00 99 HIS A O 1
ATOM 770 N N . LYS A 1 100 ? -6.055 9.142 -1.928 1.00 94.88 100 LYS A N 1
ATOM 771 C CA . LYS A 1 100 ? -4.784 9.458 -1.243 1.00 94.88 100 LYS A CA 1
ATOM 772 C C . LYS A 1 100 ? -4.438 8.536 -0.080 1.00 94.88 100 LYS A C 1
ATOM 774 O O . LYS A 1 100 ? -3.335 8.642 0.442 1.00 94.88 100 LYS A O 1
ATOM 779 N N . GLY A 1 101 ? -5.359 7.684 0.370 1.00 95.06 101 GLY A N 1
ATOM 780 C CA . GLY A 1 101 ? -5.112 6.776 1.498 1.00 95.06 101 GLY A CA 1
ATOM 781 C C . GLY A 1 101 ? -4.161 5.625 1.157 1.00 95.06 101 GLY A C 1
ATOM 782 O O . GLY A 1 101 ? -3.389 5.199 2.012 1.00 95.06 101 GLY A O 1
ATOM 783 N N . ILE A 1 102 ? -4.197 5.161 -0.090 1.00 96.12 102 ILE A N 1
ATOM 784 C CA . ILE A 1 102 ? -3.224 4.251 -0.693 1.00 96.12 102 ILE A CA 1
ATOM 785 C C . ILE A 1 102 ? -2.965 4.747 -2.112 1.00 96.12 102 ILE A C 1
ATOM 787 O O . ILE A 1 102 ? -3.919 5.100 -2.810 1.00 96.12 102 ILE A O 1
ATOM 791 N N . LYS A 1 103 ? -1.700 4.815 -2.522 1.00 95.94 103 LYS A N 1
ATOM 792 C CA . LYS A 1 103 ? -1.317 5.331 -3.836 1.00 95.94 103 LYS A CA 1
ATOM 793 C C . LYS A 1 103 ? -0.258 4.450 -4.473 1.00 95.94 103 LYS A C 1
ATOM 795 O O . LYS A 1 103 ? 0.646 3.996 -3.784 1.00 95.94 103 LYS A O 1
ATOM 800 N N . LEU A 1 104 ? -0.341 4.237 -5.782 1.00 95.75 104 LEU A N 1
ATOM 801 C CA . LEU A 1 104 ? 0.752 3.606 -6.509 1.00 95.75 104 LEU A CA 1
ATOM 802 C C . LEU A 1 104 ? 1.940 4.565 -6.612 1.00 95.75 104 LEU A C 1
ATOM 804 O O . LEU A 1 104 ? 1.798 5.711 -7.051 1.00 95.75 104 LEU A O 1
ATOM 808 N N . SER A 1 105 ? 3.110 4.092 -6.198 1.00 94.75 105 SER A N 1
ATOM 809 C CA . SER A 1 105 ? 4.348 4.851 -6.270 1.00 94.75 105 SER A CA 1
ATOM 810 C C . SER A 1 105 ? 5.097 4.598 -7.577 1.00 94.75 105 SER A C 1
ATOM 812 O O . SER A 1 105 ? 4.703 3.787 -8.419 1.00 94.75 105 SER A O 1
ATOM 814 N N . ASN A 1 106 ? 6.199 5.323 -7.758 1.00 94.50 106 ASN A N 1
ATOM 815 C CA . ASN A 1 106 ? 7.127 5.099 -8.865 1.00 94.50 106 ASN A CA 1
ATOM 816 C C . ASN A 1 106 ? 8.249 4.122 -8.488 1.00 94.50 106 ASN A C 1
ATOM 818 O O . ASN A 1 106 ? 9.205 3.980 -9.251 1.00 94.50 106 ASN A O 1
ATOM 822 N N . GLU A 1 107 ? 8.157 3.463 -7.330 1.00 93.12 107 GLU A N 1
ATOM 823 C CA . GLU A 1 107 ? 9.118 2.449 -6.917 1.00 93.12 107 GLU A CA 1
ATOM 824 C C . GLU A 1 107 ? 8.855 1.146 -7.672 1.00 93.12 107 GLU A C 1
ATOM 826 O O . GLU A 1 107 ? 7.796 0.526 -7.563 1.00 93.12 107 GLU A O 1
ATOM 831 N N . TRP A 1 108 ? 9.831 0.748 -8.484 1.00 92.19 108 TRP A N 1
ATOM 832 C CA . TRP A 1 108 ? 9.786 -0.466 -9.300 1.00 92.19 108 TRP A CA 1
ATOM 833 C C . TRP A 1 108 ? 10.863 -1.488 -8.898 1.00 92.19 108 TRP A C 1
ATOM 835 O O . TRP A 1 108 ? 10.788 -2.653 -9.286 1.00 92.19 108 TRP A O 1
ATOM 845 N N . GLU A 1 109 ? 11.850 -1.086 -8.094 1.00 92.00 109 GLU A N 1
ATOM 846 C CA . GLU A 1 109 ? 12.945 -1.939 -7.616 1.00 92.00 109 GLU A CA 1
ATOM 847 C C . GLU A 1 109 ? 12.558 -2.693 -6.329 1.00 92.00 109 GLU A C 1
ATOM 849 O O . GLU A 1 109 ? 13.104 -2.462 -5.257 1.00 92.00 109 GLU A O 1
ATOM 854 N N . LEU A 1 110 ? 11.611 -3.629 -6.433 1.00 92.31 110 LEU A N 1
ATOM 855 C CA . LEU A 1 110 ? 11.025 -4.352 -5.287 1.00 92.31 110 LEU A CA 1
ATOM 856 C C . LEU A 1 110 ? 11.635 -5.746 -5.071 1.00 92.31 110 LEU A C 1
ATOM 858 O O . LEU A 1 110 ? 10.964 -6.687 -4.658 1.00 92.31 110 LEU A O 1
ATOM 862 N N . SER A 1 111 ? 12.904 -5.930 -5.433 1.00 90.62 111 SER A N 1
ATOM 863 C CA . SER A 1 111 ? 13.554 -7.237 -5.302 1.00 90.62 111 SER A CA 1
ATOM 864 C C . SER A 1 111 ? 13.969 -7.491 -3.853 1.00 90.62 111 SER A C 1
ATOM 866 O O . SER A 1 111 ? 14.813 -6.781 -3.310 1.00 90.62 111 SER A O 1
ATOM 868 N N . PHE A 1 112 ? 13.428 -8.546 -3.244 1.00 89.38 112 PHE A N 1
ATOM 869 C CA . PHE A 1 112 ? 13.770 -8.970 -1.885 1.00 89.38 112 PHE A CA 1
ATOM 870 C C . PHE A 1 112 ? 14.431 -10.354 -1.897 1.00 89.38 112 PHE A C 1
ATOM 872 O O . PHE A 1 112 ? 14.065 -11.224 -2.684 1.00 89.38 112 PHE A O 1
ATOM 879 N N . PHE A 1 113 ? 15.392 -10.581 -0.996 1.00 92.38 113 PHE A N 1
ATOM 880 C CA . PHE A 1 113 ? 15.971 -11.916 -0.768 1.00 92.38 113 PHE A CA 1
ATOM 881 C C . PHE A 1 113 ? 15.107 -12.789 0.145 1.00 92.38 113 PHE A C 1
ATOM 883 O O . PHE A 1 113 ? 15.158 -14.013 0.062 1.00 92.38 113 PHE A O 1
ATOM 890 N N . ASP A 1 114 ? 14.347 -12.154 1.035 1.00 94.31 114 ASP A N 1
ATOM 891 C CA . ASP A 1 114 ? 13.468 -12.812 1.991 1.00 94.31 114 ASP A CA 1
ATOM 892 C C . ASP A 1 114 ? 12.035 -12.336 1.754 1.00 94.31 114 ASP A C 1
ATOM 894 O O . ASP A 1 114 ? 11.780 -11.136 1.634 1.00 94.31 114 ASP A O 1
ATOM 898 N N . ARG A 1 115 ? 11.109 -13.292 1.705 1.00 90.31 115 ARG A N 1
ATOM 899 C CA . ARG A 1 115 ? 9.677 -13.054 1.522 1.00 90.31 115 ARG A CA 1
ATOM 900 C C . ARG A 1 115 ? 9.063 -12.327 2.716 1.00 90.31 115 ARG A C 1
ATOM 902 O O . ARG A 1 115 ? 8.090 -11.609 2.555 1.00 90.31 115 ARG A O 1
ATOM 909 N N . SER A 1 116 ? 9.640 -12.462 3.908 1.00 89.56 116 SER A N 1
ATOM 910 C CA . SER A 1 116 ? 9.139 -11.783 5.111 1.00 89.56 116 SER A CA 1
ATOM 911 C C . SER A 1 116 ? 9.196 -10.250 5.046 1.00 89.56 116 SER A C 1
ATOM 913 O O . SER A 1 116 ? 8.648 -9.600 5.926 1.00 89.56 116 SER A O 1
ATOM 915 N N . LYS A 1 117 ? 9.880 -9.683 4.043 1.00 89.62 117 LYS A N 1
ATOM 916 C CA . LYS A 1 117 ? 10.052 -8.237 3.844 1.00 89.62 117 LYS A CA 1
ATOM 917 C C . LYS A 1 117 ? 9.169 -7.663 2.738 1.00 89.62 117 LYS A C 1
ATOM 919 O O . LYS A 1 117 ? 9.262 -6.473 2.464 1.00 89.62 117 LYS A O 1
ATOM 924 N N . SER A 1 118 ? 8.375 -8.495 2.066 1.00 91.69 118 SER A N 1
ATOM 925 C CA . SER A 1 118 ? 7.545 -8.075 0.935 1.00 91.69 118 SER A CA 1
ATOM 926 C C . SER A 1 118 ? 6.170 -7.565 1.367 1.00 91.69 118 SER A C 1
ATOM 928 O O . SER A 1 118 ? 5.227 -7.641 0.582 1.00 91.69 118 SER A O 1
ATOM 930 N N . ASP A 1 119 ? 6.008 -7.131 2.615 1.00 93.19 119 ASP A N 1
ATOM 931 C CA . ASP A 1 119 ? 4.745 -6.636 3.136 1.00 93.19 119 ASP A CA 1
ATOM 932 C C . ASP A 1 119 ? 4.851 -5.209 3.670 1.00 93.19 119 ASP A C 1
ATOM 934 O O . ASP A 1 119 ? 5.812 -4.820 4.330 1.00 93.19 119 ASP A O 1
ATOM 938 N N . GLU A 1 120 ? 3.811 -4.431 3.401 1.00 93.81 120 GLU A N 1
ATOM 939 C CA . GLU A 1 120 ? 3.656 -3.071 3.897 1.00 93.81 120 GLU A CA 1
ATOM 940 C C . GLU A 1 120 ? 2.451 -3.009 4.829 1.00 93.81 120 GLU A C 1
ATOM 942 O O . GLU A 1 120 ? 1.406 -3.601 4.547 1.00 93.81 120 GLU A O 1
ATOM 947 N N . ARG A 1 121 ? 2.590 -2.324 5.968 1.00 95.19 121 ARG A N 1
ATOM 948 C CA . ARG A 1 121 ? 1.570 -2.323 7.021 1.00 95.19 121 ARG A CA 1
ATOM 949 C C . ARG A 1 121 ? 1.229 -0.924 7.485 1.00 95.19 121 ARG A C 1
ATOM 951 O O . ARG A 1 121 ? 2.110 -0.092 7.673 1.00 95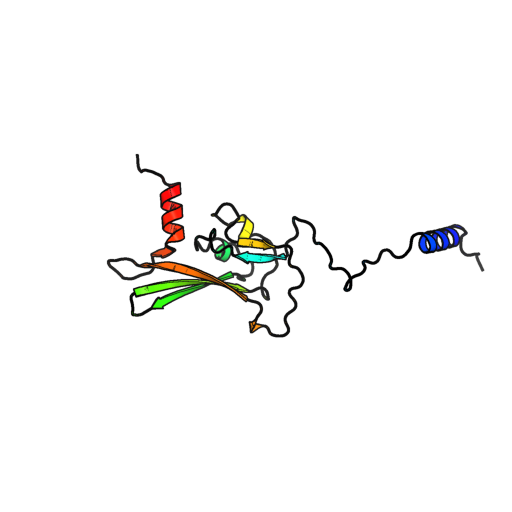.19 121 ARG A O 1
ATOM 958 N N . ILE A 1 122 ? -0.049 -0.724 7.777 1.00 95.69 122 ILE A N 1
ATOM 959 C CA . ILE A 1 122 ? -0.570 0.475 8.427 1.00 95.69 122 ILE A CA 1
ATOM 960 C C . ILE A 1 122 ? -1.434 0.086 9.624 1.00 95.69 122 ILE A C 1
ATOM 962 O O . ILE A 1 122 ? -2.283 -0.802 9.537 1.00 95.69 122 ILE A O 1
ATOM 966 N N . GLU A 1 123 ? -1.227 0.771 10.748 1.00 95.62 123 GLU A N 1
ATOM 967 C CA . GLU A 1 123 ? -2.037 0.617 11.956 1.00 95.62 123 GLU A CA 1
ATOM 968 C C . GLU A 1 123 ? -3.037 1.766 12.086 1.00 95.62 123 GLU A C 1
ATOM 970 O O . GLU A 1 123 ? -2.693 2.942 11.925 1.00 95.62 123 GLU A O 1
ATOM 975 N N . LYS A 1 124 ? -4.282 1.424 12.420 1.00 95.31 124 LYS A N 1
ATOM 976 C CA . LYS A 1 124 ? -5.369 2.372 12.674 1.00 95.31 124 LYS A CA 1
ATOM 977 C C . LYS A 1 124 ? -6.098 2.017 13.956 1.00 95.31 124 LYS A C 1
ATOM 979 O O . LYS A 1 124 ? -6.396 0.855 14.209 1.00 95.31 124 LYS A O 1
ATOM 984 N N . GLU A 1 125 ? -6.417 3.017 14.765 1.00 94.56 125 GLU A N 1
ATOM 985 C CA . GLU A 1 125 ? -7.174 2.799 15.997 1.00 94.56 125 GLU A CA 1
ATOM 986 C C . GLU A 1 125 ? -8.631 2.448 15.691 1.00 94.56 125 GLU A C 1
ATOM 988 O O . GLU A 1 125 ? -9.297 3.131 14.907 1.00 94.56 125 GLU A O 1
ATOM 993 N N . LEU A 1 126 ? -9.136 1.404 16.341 1.00 94.69 126 LEU A N 1
ATOM 994 C CA . LEU A 1 126 ? -10.532 0.991 16.280 1.00 94.69 126 LEU A CA 1
ATOM 995 C C . LEU A 1 126 ? -11.322 1.620 17.427 1.00 94.69 126 LEU A C 1
ATOM 997 O O . LEU A 1 126 ? -10.853 1.713 18.561 1.00 94.69 126 LEU A O 1
ATOM 1001 N N . GLN A 1 127 ? -12.550 2.023 17.125 1.00 93.56 127 GLN A N 1
ATOM 1002 C CA . GLN A 1 127 ? -13.535 2.411 18.120 1.00 93.56 127 GLN A CA 1
ATOM 1003 C C . GLN A 1 127 ? -14.360 1.187 18.521 1.00 93.56 127 GLN A C 1
ATOM 1005 O O . GLN A 1 127 ? -14.937 0.507 17.667 1.00 93.56 127 GLN A O 1
ATOM 1010 N N . LEU A 1 128 ? -14.428 0.923 19.825 1.00 92.38 128 LEU A N 1
ATOM 1011 C CA . LEU A 1 128 ? -15.246 -0.142 20.399 1.00 92.38 128 LEU A CA 1
ATOM 1012 C C . LEU A 1 128 ? -16.632 0.384 20.792 1.00 92.38 128 LEU A C 1
ATOM 1014 O O . LEU A 1 128 ? -16.794 1.558 21.132 1.00 92.38 128 LEU A O 1
ATOM 1018 N N . CYS A 1 129 ? -17.627 -0.500 20.755 1.00 90.44 129 CYS A N 1
ATOM 1019 C CA . CYS A 1 129 ? -18.968 -0.237 21.267 1.00 90.44 129 CYS A CA 1
ATOM 1020 C C . CYS A 1 129 ? -18.979 -0.230 22.803 1.00 90.44 129 CYS A C 1
ATOM 1022 O O . CYS A 1 129 ? -18.551 -1.202 23.419 1.00 90.44 129 CYS A O 1
ATOM 1024 N N . GLU A 1 130 ? -19.553 0.805 23.419 1.00 87.88 130 GLU A N 1
ATOM 1025 C CA . GLU A 1 130 ? -19.653 0.935 24.884 1.00 87.88 130 GLU A CA 1
ATOM 1026 C C . GLU A 1 130 ? -20.520 -0.153 25.539 1.00 87.88 130 GLU A C 1
ATOM 1028 O O . GLU A 1 130 ? -20.312 -0.498 26.697 1.00 87.88 130 GLU A O 1
ATOM 1033 N N . ILE A 1 131 ? -21.482 -0.719 24.798 1.00 90.56 131 ILE A N 1
ATOM 1034 C CA . ILE A 1 131 ? -22.424 -1.718 25.324 1.00 90.56 131 ILE A CA 1
ATOM 1035 C C . ILE A 1 131 ? -21.865 -3.138 25.189 1.00 90.56 131 ILE A C 1
ATOM 1037 O O . ILE A 1 131 ? -21.917 -3.917 26.136 1.00 90.56 131 ILE A O 1
ATOM 1041 N N . CYS A 1 132 ? -21.372 -3.506 24.000 1.00 89.38 132 CYS A N 1
ATOM 1042 C CA . CYS A 1 132 ? -20.976 -4.889 23.704 1.00 89.38 132 CYS A CA 1
ATOM 1043 C C . CYS A 1 132 ? -19.467 -5.109 23.534 1.00 89.38 132 CYS A C 1
ATOM 1045 O O . CYS A 1 132 ? -19.053 -6.249 23.341 1.00 89.38 132 CYS A O 1
ATOM 1047 N N . GLY A 1 133 ? -18.646 -4.054 23.546 1.00 85.69 133 GLY A N 1
ATOM 1048 C CA . GLY A 1 133 ? -17.189 -4.143 23.394 1.00 85.69 133 GLY A CA 1
ATOM 1049 C C . GLY A 1 133 ? -16.696 -4.564 22.004 1.00 85.69 133 GLY A C 1
ATOM 1050 O O . GLY A 1 133 ? -15.492 -4.689 21.802 1.00 85.69 133 GLY A O 1
ATOM 1051 N N . LYS A 1 134 ? -17.590 -4.786 21.030 1.00 89.31 134 LYS A N 1
ATOM 1052 C CA . LYS A 1 134 ? -17.209 -5.156 19.657 1.00 89.31 134 LYS A CA 1
ATOM 1053 C C . LYS A 1 134 ? -16.630 -3.956 18.894 1.00 89.31 134 LYS A C 1
ATOM 1055 O O . LYS A 1 134 ? -17.097 -2.833 19.115 1.00 89.31 134 LYS A O 1
ATOM 1060 N N . PRO A 1 135 ? -15.666 -4.172 17.980 1.00 90.62 135 PRO A N 1
ATOM 1061 C CA . PRO A 1 135 ? -15.167 -3.117 17.105 1.00 90.62 135 PRO A CA 1
ATOM 1062 C C . PRO A 1 135 ? -16.265 -2.656 16.143 1.00 90.62 135 PRO A C 1
ATOM 1064 O O . PRO A 1 135 ? -16.945 -3.475 15.527 1.00 90.62 135 PRO A O 1
ATOM 1067 N N . ILE A 1 136 ? -16.442 -1.338 16.033 1.00 91.62 136 ILE A N 1
ATOM 1068 C CA . ILE A 1 136 ? -17.412 -0.713 15.125 1.00 91.62 136 ILE A CA 1
ATOM 1069 C C . ILE A 1 136 ? -16.713 -0.332 13.817 1.00 91.62 136 ILE A C 1
ATOM 1071 O O . ILE A 1 136 ? -17.053 -0.831 12.750 1.00 91.62 136 ILE A O 1
ATOM 1075 N N . ALA A 1 137 ? -15.732 0.567 13.901 1.00 93.19 137 ALA A N 1
ATOM 1076 C CA . ALA A 1 137 ? -14.962 1.075 12.769 1.00 93.19 137 ALA A CA 1
ATOM 1077 C C . ALA A 1 137 ? -13.679 1.753 13.270 1.00 93.19 137 ALA A C 1
ATOM 1079 O O . ALA A 1 137 ? -13.526 2.005 14.468 1.00 93.19 137 ALA A O 1
ATOM 1080 N N . CYS A 1 138 ? -12.764 2.090 12.361 1.00 94.81 138 CYS A N 1
ATOM 1081 C CA . CYS A 1 138 ? -11.621 2.936 12.697 1.00 94.81 138 CYS A CA 1
ATOM 1082 C C . CYS A 1 138 ? -12.083 4.342 13.110 1.00 94.81 138 CYS A C 1
ATOM 1084 O O . CYS A 1 138 ? -13.013 4.891 12.515 1.00 94.81 138 CYS A O 1
ATOM 1086 N N . LYS A 1 139 ? -11.413 4.954 14.093 1.00 94.75 139 LYS A N 1
ATOM 1087 C CA . LYS A 1 139 ? -11.746 6.315 14.557 1.00 94.75 139 LYS A CA 1
ATOM 1088 C C . LYS A 1 139 ? -11.674 7.339 13.423 1.00 94.75 139 LYS A C 1
ATOM 1090 O O . LYS A 1 139 ? -12.557 8.182 13.303 1.00 94.75 139 LYS A O 1
ATOM 1095 N N . ASP A 1 140 ? -10.662 7.222 12.567 1.00 94.94 140 ASP A N 1
ATOM 1096 C CA . ASP A 1 140 ? -10.482 8.098 11.404 1.00 94.94 140 ASP A CA 1
ATOM 1097 C C . ASP A 1 140 ? -11.627 7.946 10.395 1.00 94.94 140 ASP A C 1
ATOM 1099 O O . ASP A 1 140 ? -12.086 8.935 9.829 1.00 94.94 140 ASP A O 1
ATOM 1103 N N . HIS A 1 141 ? -12.155 6.730 10.222 1.00 95.19 141 HIS A N 1
ATOM 1104 C CA . HIS A 1 141 ? -13.325 6.492 9.377 1.00 95.19 141 HIS A CA 1
ATOM 1105 C C . HIS A 1 141 ? -14.578 7.159 9.943 1.00 95.19 141 HIS A C 1
ATOM 1107 O O . HIS A 1 141 ? -15.308 7.808 9.202 1.00 95.19 141 HIS A O 1
ATOM 1113 N N . LEU A 1 142 ? -14.811 7.049 11.253 1.00 94.25 142 LEU A N 1
ATOM 1114 C CA . LEU A 1 142 ? -15.956 7.694 11.902 1.00 94.25 142 LEU A CA 1
ATOM 1115 C C . LEU A 1 142 ? -15.883 9.220 11.795 1.00 94.25 142 LEU A C 1
ATOM 1117 O O . LEU A 1 142 ? -16.888 9.854 11.481 1.00 94.25 142 LEU A O 1
ATOM 1121 N N . LYS A 1 143 ? -14.692 9.801 11.991 1.00 93.44 143 LYS A N 1
ATOM 1122 C CA . LYS A 1 143 ? -14.462 11.238 11.782 1.00 93.44 143 LYS A CA 1
ATOM 1123 C C . LYS A 1 143 ? -14.754 11.638 10.339 1.00 93.44 143 LYS A C 1
ATOM 1125 O O . LYS A 1 143 ? -15.551 12.545 10.122 1.00 93.44 143 LYS A O 1
ATOM 1130 N N . TRP A 1 144 ? -14.212 10.901 9.371 1.00 93.94 144 TRP A N 1
ATOM 1131 C CA . TRP A 1 144 ? -14.455 11.146 7.949 1.00 93.94 144 TRP A CA 1
ATOM 1132 C C . TRP A 1 144 ? -15.947 11.089 7.592 1.00 93.94 144 TRP A C 1
ATOM 1134 O O . TRP A 1 144 ? -16.448 11.968 6.894 1.00 93.94 144 TRP A O 1
ATOM 1144 N N . ILE A 1 145 ? -16.682 10.098 8.112 1.00 92.94 145 ILE A N 1
ATOM 1145 C CA . ILE A 1 145 ? -18.136 9.999 7.921 1.00 92.94 145 ILE A CA 1
ATOM 1146 C C . ILE A 1 145 ? -18.834 11.219 8.532 1.00 92.94 145 ILE A C 1
ATOM 1148 O O . ILE A 1 145 ? -19.684 11.815 7.875 1.00 92.94 145 ILE A O 1
ATOM 1152 N N . SER A 1 146 ? -18.473 11.614 9.758 1.00 92.56 146 SER A N 1
ATOM 1153 C CA . SER A 1 146 ? -19.095 12.763 10.433 1.00 92.56 146 SER A CA 1
ATOM 1154 C C . SER A 1 146 ? -18.892 14.072 9.664 1.00 92.56 146 SER A C 1
ATOM 1156 O O . SER A 1 146 ? -19.836 14.836 9.491 1.00 92.56 146 SER A O 1
ATOM 1158 N N . GLU A 1 147 ? -17.695 14.285 9.112 1.00 91.12 147 GLU A N 1
ATOM 1159 C CA . GLU A 1 147 ? -17.371 15.457 8.297 1.00 91.12 147 GLU A CA 1
ATOM 1160 C C . GLU A 1 147 ? -18.138 15.461 6.967 1.00 91.12 147 GLU A C 1
ATOM 1162 O O . GLU A 1 147 ? -18.530 16.521 6.484 1.00 91.12 147 GLU A O 1
ATOM 1167 N N . LYS A 1 148 ? -18.370 14.283 6.369 1.00 89.19 148 LYS A N 1
ATOM 1168 C CA . LYS A 1 148 ? -19.105 14.146 5.102 1.00 89.19 148 LYS A CA 1
ATOM 1169 C C . LYS A 1 148 ? -20.617 14.265 5.256 1.00 89.19 148 LYS A C 1
ATOM 1171 O O . LYS A 1 148 ? -21.254 14.802 4.354 1.00 89.19 148 LYS A O 1
ATOM 1176 N N . ILE A 1 149 ? -21.184 13.747 6.346 1.00 90.12 149 ILE A N 1
ATOM 1177 C CA . ILE A 1 149 ? -22.613 13.904 6.655 1.00 90.12 149 ILE A CA 1
ATOM 1178 C C . ILE A 1 149 ? -22.917 15.372 6.978 1.00 90.12 149 ILE A C 1
ATOM 1180 O O . ILE A 1 149 ? -23.965 15.873 6.579 1.00 90.12 149 ILE A O 1
ATOM 1184 N N . GLY A 1 150 ? -21.981 16.065 7.634 1.00 83.31 150 GLY A N 1
ATOM 1185 C CA . GLY A 1 150 ? -22.160 17.446 8.066 1.00 83.31 150 GLY A CA 1
ATOM 1186 C C . GLY A 1 150 ? -23.089 17.559 9.274 1.00 83.31 150 GLY A C 1
ATOM 1187 O O . GLY A 1 150 ? -23.402 16.574 9.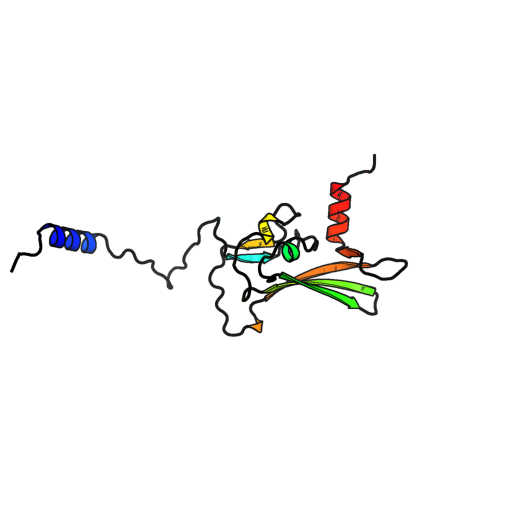948 1.00 83.31 150 GLY A O 1
ATOM 1188 N N . GLU A 1 151 ? -23.522 18.781 9.573 1.00 81.75 151 GLU A N 1
ATOM 1189 C CA . GLU A 1 151 ? -24.549 19.004 10.587 1.00 81.75 151 GLU A CA 1
ATOM 1190 C C . GLU A 1 151 ? -25.872 18.431 10.073 1.00 81.75 151 GLU A C 1
ATOM 1192 O O . GLU A 1 151 ? -26.344 18.823 9.006 1.00 81.75 151 GLU A O 1
ATOM 1197 N N . LEU A 1 152 ? -26.456 17.495 10.830 1.00 65.31 152 LEU A N 1
ATOM 1198 C CA . LEU A 1 152 ? -27.816 16.986 10.627 1.00 65.31 152 LEU A CA 1
ATOM 1199 C C . LEU A 1 152 ? -28.807 18.143 10.845 1.00 65.31 152 LEU A C 1
ATOM 1201 O O . LEU A 1 152 ? -29.400 18.267 11.916 1.00 65.31 152 LEU A O 1
ATOM 1205 N N . THR A 1 153 ? -28.908 19.023 9.855 1.00 51.31 153 THR A N 1
ATOM 1206 C CA . THR A 1 153 ? -29.824 20.165 9.787 1.00 51.31 153 THR A CA 1
ATOM 1207 C C . THR A 1 153 ? -30.927 19.892 8.784 1.00 51.31 153 THR A C 1
ATOM 1209 O O . THR A 1 153 ? -30.644 19.271 7.734 1.00 51.31 153 THR A O 1
#

Organism: NCBI:txid412755

Secondary structure (DSSP, 8-state):
-----HHHHHHHHHHHHH------TTTS-----TT----EEE-TTT-----HHHHT-TT--EEEEEEE-TTS-EEEEEEEETTT-----HHHHT-TTTT-SEEE-S------SSGGGSEEEEEEEEEEPTTT--EEEEHHHHHHHHHHH----

Foldseek 3Di:
DPPPPVVVVVVVVVDVVVDDPDDPPPVDDDFDDPPDQADKDFDQVQAQQPCQLQVQQPQNQKDKDWDADPVLWIKIKIKGQQVRHPSPCVSLVRGPSVSHRIHGDRDHPQDDPDSVPRMDIHMFTFDADPPPRHTDGGPSNVVVVDVVVDPPD

Sequence (153 aa):
MKLPKVRELIEAIKSFIKGPYTSKFPKEPHTAHPNFRGQPEFNQDRCVGCLACSEVCPVGAIDHKDIVDQNGNAKRIIIHYTDTCIFCGECEAACIADHKGIKLSNEWELSFFDRSKSDERIEKELQLCEICGKPIACKDHLKWISEKIGELT

InterPro domains:
  IPR010226 NADH-quinone oxidoreductase, chain I [PTHR10849] (6-126)
  IPR017896 4Fe-4S ferredoxin-type, iron-sulphur binding domain [PF00037] (41-63)
  IPR017896 4Fe-4S ferredoxin-type, iron-sulphur binding domain [PS51379] (38-67)
  IPR017896 4Fe-4S ferredoxin-type, iron-sulphur binding domain [PS51379] (75-107)
  IPR017900 4Fe-4S ferredoxin, iron-sulphur binding, conserved site [PS00198] (47-58)

pLDDT: mean 91.32, std 8.05, range [49.31, 97.69]